Protein AF-A0A143Q9K0-F1 (afdb_monomer)

Nearest PDB structures (foldseek):
  3ths-assembly1_B  TM=5.136E-01  e=3.225E+00  Rattus norvegicus
  8i9p-assembly1_LT  TM=3.387E-01  e=4.402E+00  Thermochaetoides thermophila DSM 1495
  1xmz-assembly1_D-2  TM=5.347E-01  e=7.707E+00  Anemonia sulcata
  8fkr-assembly1_LE  TM=3.378E-01  e=6.394E+00  Homo sapiens

Radius of gyration: 14.07 Å; Cα contacts (8 Å, |Δi|>4): 75; chains: 1; bounding box: 30×26×38 Å

Foldseek 3Di:
DPDPFDWDKDQPPDPVQSRKIKIWTWDDDPVDIDIDIDIDHDPPDDDPVVVVVVVVVCCCVPVPVVVVVVVD

Structure (mmCIF, N/CA/C/O backbone):
data_AF-A0A143Q9K0-F1
#
_entry.id   AF-A0A143Q9K0-F1
#
loop_
_atom_site.group_PDB
_atom_site.id
_atom_site.type_symbol
_atom_site.label_atom_id
_atom_site.label_alt_id
_atom_site.label_comp_id
_atom_site.label_asym_id
_atom_site.label_entity_id
_atom_site.label_seq_id
_atom_site.pdbx_PDB_ins_code
_atom_site.Cartn_x
_atom_site.Cartn_y
_atom_site.Cartn_z
_atom_site.occupancy
_atom_site.B_iso_or_equiv
_atom_site.auth_seq_id
_atom_site.auth_comp_id
_atom_site.auth_asym_id
_atom_site.auth_atom_id
_atom_site.pdbx_PDB_model_num
ATOM 1 N N . MET A 1 1 ? -12.511 -10.137 23.436 1.00 41.84 1 MET A N 1
ATOM 2 C CA . MET A 1 1 ? -12.793 -10.633 22.072 1.00 41.84 1 MET A CA 1
ATOM 3 C C . MET A 1 1 ? -11.576 -10.315 21.227 1.00 41.84 1 MET A C 1
ATOM 5 O O . MET A 1 1 ? -11.179 -9.162 21.226 1.00 41.84 1 MET A O 1
ATOM 9 N N . SER A 1 2 ? -10.930 -11.305 20.611 1.00 49.84 2 SER A N 1
ATOM 10 C CA . SER A 1 2 ? -9.869 -11.026 19.634 1.00 49.84 2 SER A CA 1
ATOM 11 C C . SER A 1 2 ? -10.556 -10.565 18.350 1.00 49.84 2 SER A C 1
ATOM 13 O O . SER A 1 2 ? -11.250 -11.358 17.720 1.00 49.84 2 SER A O 1
ATOM 15 N N . GLU A 1 3 ? -10.454 -9.281 18.015 1.00 56.06 3 GLU A N 1
ATOM 16 C CA . GLU A 1 3 ? -10.856 -8.793 16.696 1.00 56.06 3 GLU A CA 1
ATOM 17 C C . GLU A 1 3 ? -9.924 -9.418 15.656 1.00 56.06 3 GLU A C 1
ATOM 19 O O . GLU A 1 3 ? -8.703 -9.278 15.723 1.00 56.06 3 GLU A O 1
ATOM 24 N N . HIS A 1 4 ? -10.494 -10.176 14.722 1.00 57.25 4 HIS A N 1
ATOM 25 C CA . HIS A 1 4 ? -9.728 -10.792 13.651 1.00 57.25 4 HIS A CA 1
ATOM 26 C C . HIS A 1 4 ? -9.229 -9.696 12.707 1.00 57.25 4 HIS A C 1
ATOM 28 O O . HIS A 1 4 ? -10.028 -9.056 12.021 1.00 57.25 4 HIS A O 1
ATOM 34 N N . ALA A 1 5 ? -7.909 -9.495 12.669 1.00 62.47 5 ALA A N 1
ATOM 35 C CA . ALA A 1 5 ? -7.273 -8.643 11.674 1.00 62.47 5 ALA A CA 1
ATOM 36 C C . ALA A 1 5 ? -7.748 -9.071 10.279 1.00 62.47 5 ALA A C 1
ATOM 38 O O . ALA A 1 5 ? -7.528 -10.206 9.846 1.00 62.47 5 ALA A O 1
ATOM 39 N N . SER A 1 6 ? -8.459 -8.175 9.600 1.00 81.00 6 SER A N 1
ATOM 40 C CA . SER A 1 6 ? -8.989 -8.440 8.268 1.00 81.00 6 SER A CA 1
ATOM 41 C C . SER A 1 6 ? -7.889 -8.144 7.257 1.00 81.00 6 SER A C 1
ATOM 43 O O . SER A 1 6 ? -7.421 -7.011 7.158 1.00 81.00 6 SER A O 1
ATOM 45 N N . VAL A 1 7 ? -7.440 -9.176 6.539 1.00 84.31 7 VAL A N 1
ATOM 46 C CA . VAL A 1 7 ? -6.406 -9.046 5.506 1.00 84.31 7 VAL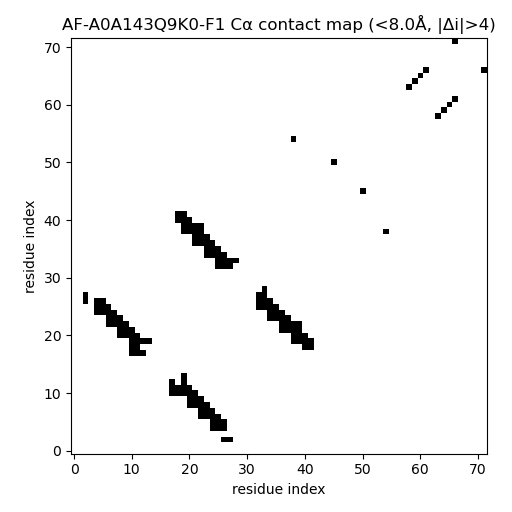 A CA 1
ATOM 47 C C . VAL A 1 7 ? -7.069 -8.940 4.140 1.00 84.31 7 VAL A C 1
ATOM 49 O O . VAL A 1 7 ? -7.835 -9.820 3.750 1.00 84.31 7 VAL A O 1
ATOM 52 N N . VAL A 1 8 ? -6.729 -7.892 3.388 1.00 86.69 8 VAL A N 1
ATOM 53 C CA . VAL A 1 8 ? -7.147 -7.726 1.988 1.00 86.69 8 VAL A CA 1
ATOM 54 C C . VAL A 1 8 ? -5.910 -7.762 1.102 1.00 86.69 8 VAL A C 1
ATOM 56 O O . VAL A 1 8 ? -4.941 -7.048 1.351 1.00 86.69 8 VAL A O 1
ATOM 59 N N . VAL A 1 9 ? -5.933 -8.585 0.054 1.00 85.81 9 VAL A N 1
ATOM 60 C CA . VAL A 1 9 ? -4.867 -8.626 -0.953 1.00 85.81 9 VAL A CA 1
ATOM 61 C C . VAL A 1 9 ? -5.413 -8.094 -2.269 1.00 85.81 9 VAL A C 1
ATOM 63 O O . VAL A 1 9 ? -6.370 -8.641 -2.810 1.00 85.81 9 VAL A O 1
ATOM 66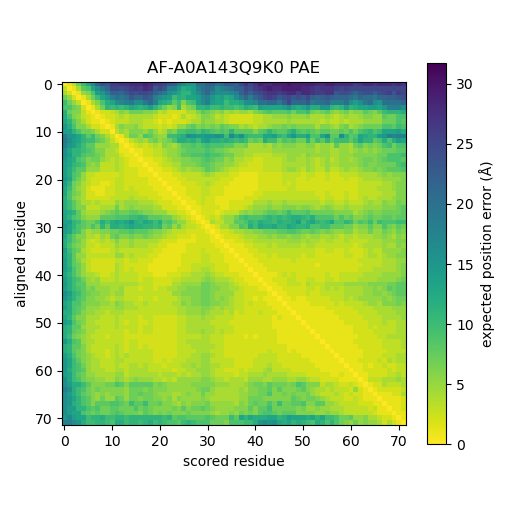 N N . TRP A 1 10 ? -4.788 -7.042 -2.792 1.00 86.69 10 TRP A N 1
ATOM 67 C CA . TRP A 1 10 ? -5.158 -6.426 -4.062 1.00 86.69 10 TRP A CA 1
ATOM 68 C C . TRP A 1 10 ? -4.064 -6.659 -5.104 1.00 86.69 10 TRP A C 1
ATOM 70 O O . TRP A 1 10 ? -2.924 -6.237 -4.918 1.00 86.69 10 TRP A O 1
ATOM 80 N N . SER A 1 11 ? -4.404 -7.356 -6.187 1.00 72.88 11 SER A N 1
ATOM 81 C CA . SER A 1 11 ? -3.446 -7.921 -7.148 1.00 72.88 11 SER A CA 1
ATOM 82 C C . SER A 1 11 ? -3.452 -7.282 -8.544 1.00 72.88 11 SER A C 1
ATOM 84 O O . SER A 1 11 ? -2.818 -7.819 -9.440 1.00 72.88 11 SER A O 1
ATOM 86 N N . LEU A 1 12 ? -4.159 -6.169 -8.786 1.00 65.62 12 LEU A N 1
ATOM 87 C CA . LEU A 1 12 ? -4.360 -5.649 -10.157 1.00 65.62 12 LEU A CA 1
ATOM 88 C C . LEU A 1 12 ? -4.292 -4.116 -10.283 1.00 65.62 12 LEU A C 1
ATOM 90 O O . LEU A 1 12 ? -5.039 -3.512 -11.046 1.00 65.62 12 LEU A O 1
ATOM 94 N N . ILE A 1 13 ? -3.395 -3.458 -9.546 1.00 74.69 13 ILE A N 1
ATOM 95 C CA . ILE A 1 13 ? -3.275 -1.983 -9.585 1.00 74.69 13 ILE A CA 1
ATOM 96 C C . ILE A 1 13 ? -2.294 -1.508 -10.672 1.00 74.69 13 ILE A C 1
ATOM 98 O O . ILE A 1 13 ? -2.370 -0.366 -11.127 1.00 74.69 13 ILE A O 1
ATOM 102 N N . TRP A 1 14 ? -1.373 -2.371 -11.116 1.00 82.62 14 TRP A N 1
ATOM 103 C CA . TRP A 1 14 ? -0.325 -2.011 -12.075 1.00 82.62 14 TRP A CA 1
ATOM 104 C C . TRP A 1 14 ? -0.368 -2.891 -13.321 1.00 82.62 14 TRP A C 1
ATOM 106 O O . TRP A 1 14 ? 0.115 -4.019 -13.282 1.00 82.62 14 TRP A O 1
ATOM 116 N N . PRO A 1 15 ? -0.833 -2.363 -14.466 1.00 82.94 15 PRO A N 1
ATOM 117 C CA . PRO A 1 15 ? -0.805 -3.101 -15.728 1.00 82.94 15 PRO A CA 1
ATOM 118 C C . PRO A 1 15 ? 0.600 -3.578 -16.127 1.00 82.94 15 PRO A C 1
ATOM 120 O O . PRO A 1 15 ? 0.751 -4.659 -16.681 1.00 82.94 15 PRO A O 1
ATOM 123 N N . ALA A 1 16 ? 1.637 -2.795 -15.807 1.00 83.88 16 ALA A N 1
ATOM 124 C CA . ALA A 1 16 ? 3.030 -3.131 -16.112 1.00 83.88 16 ALA A CA 1
ATOM 125 C C . ALA A 1 16 ? 3.662 -4.150 -15.141 1.00 83.88 16 ALA A C 1
ATOM 127 O O . ALA A 1 16 ? 4.734 -4.675 -15.430 1.00 83.88 16 ALA A O 1
ATOM 128 N N . ARG A 1 17 ? 3.029 -4.413 -13.990 1.00 85.75 17 ARG A N 1
ATOM 129 C CA . ARG A 1 17 ? 3.459 -5.392 -12.976 1.00 85.75 17 ARG A CA 1
ATOM 130 C C . ARG A 1 17 ? 2.228 -6.107 -12.411 1.00 85.75 17 ARG A C 1
ATOM 132 O O . ARG A 1 17 ? 1.823 -5.822 -11.285 1.00 85.75 17 ARG A O 1
ATOM 139 N N . PRO A 1 18 ? 1.595 -6.990 -13.203 1.00 85.81 18 PRO A N 1
ATOM 140 C CA . PRO A 1 18 ? 0.364 -7.679 -12.805 1.00 85.81 18 PRO A CA 1
ATOM 141 C C . PRO A 1 18 ? 0.582 -8.680 -11.659 1.00 85.81 18 PRO A C 1
ATOM 143 O O . PRO A 1 18 ? -0.371 -9.142 -11.043 1.00 85.81 18 PRO A O 1
ATOM 146 N N . ASP A 1 19 ? 1.835 -9.022 -11.376 1.00 87.06 19 ASP A N 1
ATOM 147 C CA . ASP A 1 19 ? 2.260 -9.844 -10.248 1.00 87.06 19 ASP A CA 1
ATOM 148 C C . ASP A 1 19 ? 2.338 -9.056 -8.929 1.00 87.06 19 ASP A C 1
ATOM 150 O O . ASP A 1 19 ? 2.308 -9.657 -7.855 1.00 87.06 19 ASP A O 1
ATOM 154 N N . ALA A 1 20 ? 2.405 -7.721 -8.990 1.00 91.06 20 ALA A N 1
ATOM 155 C CA . ALA A 1 20 ? 2.509 -6.881 -7.807 1.00 91.06 20 ALA A CA 1
ATOM 156 C C . ALA A 1 20 ? 1.239 -6.967 -6.956 1.00 91.06 20 ALA A C 1
ATOM 158 O O . ALA A 1 20 ? 0.118 -6.763 -7.432 1.00 91.06 20 ALA A O 1
ATOM 159 N N . ARG A 1 21 ? 1.423 -7.212 -5.658 1.00 92.69 21 ARG A N 1
ATOM 160 C CA . ARG A 1 21 ? 0.322 -7.318 -4.695 1.00 92.69 21 ARG A CA 1
ATOM 161 C C . ARG A 1 21 ? 0.460 -6.261 -3.620 1.00 92.69 21 ARG A C 1
ATOM 163 O O . ARG A 1 21 ? 1.553 -6.004 -3.123 1.00 92.69 21 ARG A O 1
ATOM 170 N N . VAL A 1 22 ? -0.664 -5.694 -3.205 1.00 91.81 22 VAL A N 1
ATOM 171 C CA . VAL A 1 22 ? -0.740 -4.892 -1.983 1.00 91.81 22 VAL A CA 1
ATOM 172 C C . VAL A 1 22 ? -1.485 -5.688 -0.938 1.00 91.81 22 VAL A C 1
ATOM 174 O O . VAL A 1 22 ? -2.640 -6.057 -1.144 1.00 91.81 22 VAL A O 1
ATOM 177 N N . ARG A 1 23 ? -0.815 -5.964 0.176 1.00 92.44 23 ARG A N 1
ATOM 178 C CA . ARG A 1 23 ? -1.420 -6.573 1.356 1.00 92.44 23 ARG A CA 1
ATOM 179 C C . ARG A 1 23 ? -1.802 -5.465 2.324 1.00 92.44 23 ARG A C 1
ATOM 181 O O . A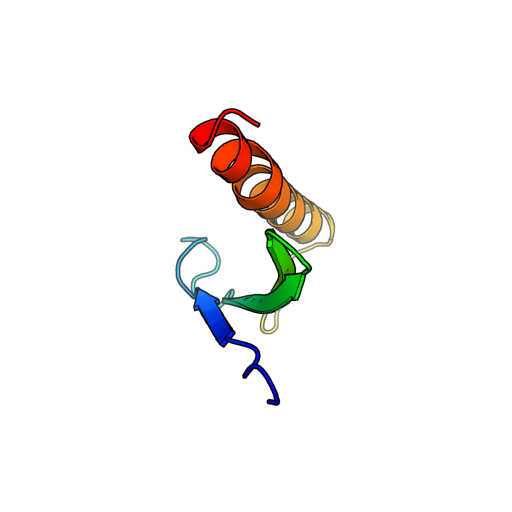RG A 1 23 ? -0.926 -4.726 2.766 1.00 92.44 23 ARG A O 1
ATOM 188 N N . PHE A 1 24 ? -3.086 -5.368 2.633 1.00 90.38 24 PHE A N 1
ATOM 189 C CA . PHE A 1 24 ? -3.622 -4.495 3.666 1.00 90.38 24 PHE A CA 1
ATOM 190 C C . PHE A 1 24 ? -3.858 -5.291 4.938 1.00 90.38 24 PHE A C 1
ATOM 192 O O . PHE A 1 24 ? -4.430 -6.381 4.893 1.00 90.38 24 PHE A O 1
ATOM 199 N N . GLU A 1 25 ? -3.436 -4.722 6.054 1.00 91.06 25 GLU A N 1
ATOM 200 C CA . GLU A 1 25 ? -3.671 -5.243 7.391 1.00 91.06 25 GLU A CA 1
ATOM 201 C C . GLU A 1 25 ? -4.460 -4.191 8.159 1.00 91.06 25 GLU A C 1
ATOM 203 O O . GLU A 1 25 ? -4.060 -3.025 8.214 1.00 91.06 25 GLU A O 1
ATOM 208 N N . LEU A 1 26 ? -5.617 -4.606 8.671 1.00 88.94 26 LEU A N 1
ATOM 209 C CA . LEU A 1 26 ? -6.557 -3.745 9.371 1.00 88.94 26 LEU A CA 1
ATOM 210 C C . LEU A 1 26 ? -6.630 -4.166 10.832 1.00 88.94 26 LEU A C 1
ATOM 212 O O . LEU A 1 26 ? -6.884 -5.337 11.129 1.00 88.94 26 LEU A O 1
ATOM 216 N N . ALA A 1 27 ? -6.454 -3.200 11.722 1.00 87.38 27 ALA A N 1
ATOM 217 C CA . ALA A 1 27 ? -6.655 -3.362 13.150 1.00 87.38 27 ALA A CA 1
ATOM 218 C C . ALA A 1 27 ? -7.652 -2.317 13.654 1.00 87.38 27 ALA A C 1
ATOM 220 O O . ALA A 1 27 ? -7.707 -1.192 13.160 1.00 87.38 27 ALA A O 1
ATOM 221 N N . SER A 1 28 ? -8.460 -2.696 14.638 1.00 85.12 28 SER A N 1
ATOM 222 C CA . SER A 1 28 ? -9.374 -1.766 15.297 1.00 85.12 28 SER A CA 1
ATOM 223 C C . SER A 1 28 ? -8.589 -0.731 16.097 1.00 85.12 28 SER A C 1
ATOM 225 O O . SER A 1 28 ? -7.645 -1.085 16.807 1.00 85.12 28 SER A O 1
ATOM 227 N N . ALA A 1 29 ? -8.967 0.541 15.982 1.00 84.69 29 ALA A N 1
ATOM 228 C CA . ALA A 1 29 ? -8.275 1.648 16.632 1.00 84.69 29 ALA A CA 1
ATOM 229 C C . ALA A 1 29 ? -9.284 2.667 17.179 1.00 84.69 29 ALA A C 1
ATOM 231 O O . ALA A 1 29 ? -9.573 3.691 16.559 1.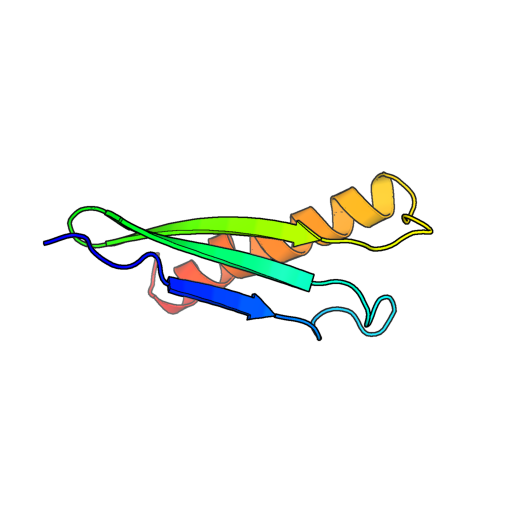00 84.69 29 ALA A O 1
ATOM 232 N N . GLY A 1 30 ? -9.847 2.381 18.357 1.00 84.19 30 GLY A N 1
ATOM 233 C CA . GLY A 1 30 ? -10.826 3.254 19.010 1.00 84.19 30 GLY A CA 1
ATOM 234 C C . GLY A 1 30 ? -12.077 3.453 18.150 1.00 84.19 30 GLY A C 1
ATOM 235 O O . GLY A 1 30 ? -12.836 2.515 17.936 1.00 84.19 30 GLY A O 1
ATOM 236 N N . SER A 1 31 ? -12.297 4.676 17.663 1.00 82.56 31 SER A N 1
ATOM 237 C CA . SER A 1 31 ? -13.393 5.004 16.739 1.00 82.56 31 SER A CA 1
ATOM 238 C C . SER A 1 31 ? -13.049 4.791 15.257 1.00 82.56 31 SER A C 1
ATOM 240 O O . SER A 1 31 ? -13.856 5.136 14.394 1.00 82.56 31 SER A O 1
ATOM 242 N N . GLY A 1 32 ? -11.863 4.263 14.944 1.00 80.94 32 GLY A N 1
ATOM 243 C CA . GLY A 1 32 ? -11.362 4.095 13.584 1.00 80.94 32 GLY A CA 1
ATOM 244 C C . GLY A 1 32 ? -10.683 2.749 13.337 1.00 80.94 32 GLY A C 1
ATOM 245 O O . GLY A 1 32 ? -10.894 1.761 14.041 1.00 80.94 32 GLY A O 1
ATOM 246 N N . THR A 1 33 ? -9.866 2.711 12.289 1.00 85.88 33 THR A N 1
ATOM 247 C CA . THR A 1 33 ? -9.121 1.525 11.863 1.00 85.88 33 THR A CA 1
ATOM 248 C C . THR A 1 33 ? -7.694 1.933 11.544 1.00 85.88 33 THR A C 1
ATOM 250 O O . THR A 1 33 ? -7.473 2.810 10.706 1.00 85.88 33 THR A O 1
ATOM 253 N N . ASP A 1 34 ? -6.736 1.269 12.179 1.00 86.44 34 ASP A N 1
ATOM 254 C CA . ASP A 1 34 ? -5.341 1.342 11.780 1.00 86.44 34 ASP A CA 1
ATOM 255 C C . ASP A 1 34 ? -5.158 0.489 10.527 1.00 86.44 34 ASP A C 1
ATOM 257 O O . ASP A 1 34 ? -5.451 -0.709 10.514 1.00 86.44 34 ASP A O 1
ATOM 261 N N . LEU A 1 35 ? -4.699 1.132 9.454 1.00 87.12 35 LEU A N 1
ATOM 262 C CA . LEU A 1 35 ? -4.442 0.498 8.170 1.00 87.12 35 LEU A CA 1
ATOM 263 C C . LEU A 1 35 ? -2.946 0.526 7.884 1.00 87.12 35 LEU A C 1
ATOM 265 O O . LEU A 1 35 ? -2.350 1.588 7.690 1.00 87.12 35 LEU A O 1
ATOM 269 N N . GLN A 1 36 ? -2.359 -0.660 7.780 1.00 88.25 36 GLN A N 1
ATOM 270 C CA . GLN A 1 36 ? -1.017 -0.854 7.253 1.00 88.25 36 GLN A CA 1
ATOM 271 C C . GLN A 1 36 ? -1.107 -1.456 5.853 1.00 88.25 36 GLN A C 1
ATOM 273 O O . GLN A 1 36 ? -1.941 -2.320 5.588 1.00 88.25 36 GLN A O 1
ATOM 278 N N . PHE A 1 37 ? -0.235 -1.018 4.943 1.00 90.19 37 PHE A N 1
ATOM 279 C CA . PHE A 1 37 ? -0.104 -1.637 3.628 1.00 90.19 37 PHE A CA 1
ATOM 280 C C . PHE A 1 37 ? 1.336 -2.069 3.361 1.00 90.19 37 PHE A C 1
ATOM 282 O O . PHE A 1 37 ? 2.289 -1.367 3.698 1.00 90.19 37 PHE A O 1
ATOM 289 N N . THR A 1 38 ? 1.481 -3.213 2.699 1.00 92.00 38 THR A N 1
ATOM 290 C CA . THR A 1 38 ? 2.763 -3.758 2.248 1.00 92.00 38 THR A CA 1
ATOM 291 C C . THR A 1 38 ? 2.697 -4.031 0.750 1.00 92.00 38 THR A C 1
ATOM 293 O O . THR A 1 38 ? 1.802 -4.735 0.284 1.00 92.00 38 THR A O 1
ATOM 296 N N . LEU A 1 39 ? 3.648 -3.475 -0.008 1.00 92.44 39 LEU A N 1
ATOM 297 C CA . LEU A 1 39 ? 3.839 -3.779 -1.428 1.00 92.44 39 LEU A CA 1
ATOM 298 C C . LEU A 1 39 ? 4.734 -5.017 -1.559 1.00 92.44 39 LEU A C 1
ATOM 300 O O . LEU A 1 39 ? 5.897 -4.980 -1.162 1.00 92.44 39 LEU A O 1
ATOM 304 N N 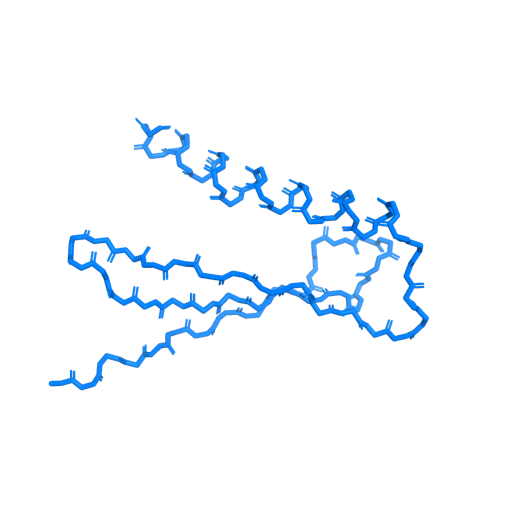. LEU A 1 40 ? 4.180 -6.088 -2.118 1.00 93.25 40 LEU A N 1
ATOM 305 C CA . LEU A 1 40 ? 4.852 -7.353 -2.396 1.00 93.25 40 LEU A CA 1
ATOM 306 C C . LEU A 1 40 ? 5.159 -7.426 -3.896 1.00 93.25 40 LEU A C 1
ATOM 308 O O . LEU A 1 40 ? 4.262 -7.232 -4.721 1.00 93.25 40 LEU A O 1
ATOM 312 N N . LEU A 1 41 ? 6.424 -7.679 -4.231 1.00 91.62 41 LEU A N 1
ATOM 313 C CA . LEU A 1 41 ? 6.930 -7.763 -5.600 1.00 91.62 41 LEU A CA 1
ATOM 314 C C . LEU A 1 41 ? 7.746 -9.040 -5.753 1.00 91.62 41 LEU A C 1
ATOM 316 O O . LEU A 1 41 ? 8.642 -9.288 -4.943 1.00 91.62 41 LEU A O 1
ATOM 320 N N . ASP A 1 42 ? 7.467 -9.799 -6.808 1.00 90.88 42 ASP A N 1
ATOM 321 C CA . ASP A 1 42 ? 8.265 -10.969 -7.153 1.00 90.88 42 ASP A CA 1
ATOM 322 C C . ASP A 1 42 ? 9.470 -10.562 -8.026 1.00 90.88 42 ASP A C 1
ATOM 324 O O . ASP A 1 42 ? 9.406 -9.579 -8.780 1.00 90.88 42 ASP A O 1
ATOM 328 N N . PRO A 1 43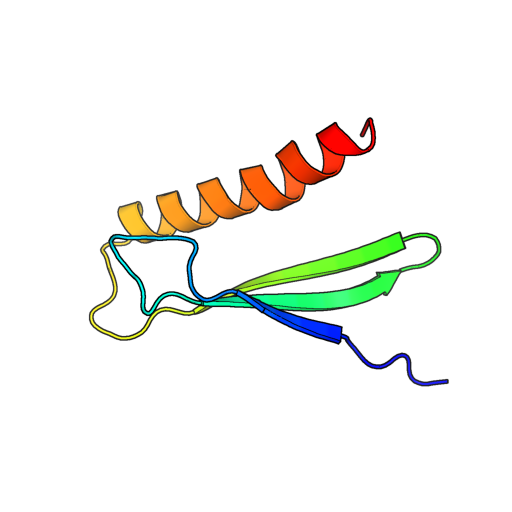 ? 10.605 -11.282 -7.949 1.00 90.50 43 PRO A N 1
ATOM 329 C CA . PRO A 1 43 ? 11.734 -11.042 -8.836 1.00 90.50 43 PRO A CA 1
ATOM 330 C C . PRO A 1 43 ? 11.367 -11.198 -10.328 1.00 90.50 43 PRO A C 1
ATOM 332 O O . PRO A 1 43 ? 10.558 -12.058 -10.674 1.00 90.50 43 PRO A O 1
ATOM 335 N N . PRO A 1 44 ? 12.000 -10.427 -11.231 1.00 91.94 44 PRO A N 1
ATOM 336 C CA . PRO A 1 44 ? 13.005 -9.410 -10.941 1.00 91.94 44 PRO A CA 1
ATOM 337 C C . PRO A 1 44 ? 12.361 -8.152 -10.353 1.00 91.94 44 PRO A C 1
ATOM 339 O O . PRO A 1 44 ? 11.325 -7.683 -10.837 1.00 91.94 44 PRO A O 1
ATOM 342 N N . LEU A 1 45 ? 12.987 -7.607 -9.309 1.00 91.06 45 LEU A N 1
ATOM 343 C CA . LEU A 1 45 ? 12.532 -6.355 -8.721 1.00 91.06 45 LEU A CA 1
ATOM 344 C C . LEU A 1 45 ? 12.788 -5.205 -9.709 1.00 91.06 45 LEU A C 1
ATOM 346 O O . LEU A 1 45 ? 13.832 -5.198 -10.367 1.00 91.06 45 LEU A O 1
ATOM 350 N N . PRO A 1 46 ? 11.857 -4.242 -9.829 1.00 89.69 46 PRO A N 1
ATOM 351 C CA . PRO A 1 46 ? 12.131 -2.979 -10.503 1.00 89.69 46 PRO A CA 1
ATOM 352 C C . PRO A 1 46 ? 13.282 -2.234 -9.819 1.00 89.69 46 PRO A C 1
ATOM 354 O O . PRO A 1 46 ? 13.639 -2.542 -8.681 1.00 89.69 46 PRO A O 1
ATOM 357 N N . ASP A 1 47 ? 13.819 -1.216 -10.488 1.00 93.44 47 ASP A N 1
ATOM 358 C CA . ASP A 1 47 ? 14.758 -0.304 -9.841 1.00 93.44 47 ASP A CA 1
ATOM 359 C C . ASP A 1 47 ? 14.121 0.439 -8.646 1.00 93.44 47 ASP A C 1
ATOM 361 O O . ASP A 1 47 ? 12.894 0.514 -8.477 1.00 93.44 47 ASP A O 1
ATOM 365 N N . ASP A 1 48 ? 14.980 0.996 -7.793 1.00 93.62 48 ASP A N 1
ATOM 366 C CA . ASP A 1 48 ? 14.564 1.659 -6.557 1.00 93.62 48 ASP A CA 1
ATOM 367 C C . ASP A 1 48 ? 13.628 2.851 -6.802 1.00 93.62 48 ASP A C 1
ATOM 369 O O . ASP A 1 48 ? 12.751 3.136 -5.978 1.00 93.62 48 ASP A O 1
ATOM 373 N N . ASP A 1 49 ? 13.764 3.544 -7.933 1.00 94.38 49 ASP A N 1
ATOM 374 C CA . ASP A 1 49 ? 12.950 4.714 -8.256 1.00 94.38 49 ASP A CA 1
ATOM 375 C C . ASP A 1 49 ? 11.550 4.332 -8.740 1.00 94.38 49 ASP A C 1
ATOM 377 O O . ASP A 1 49 ? 10.558 4.977 -8.364 1.00 94.38 49 ASP A O 1
ATOM 381 N N . ALA A 1 50 ? 11.427 3.232 -9.478 1.00 90.75 50 ALA A N 1
ATOM 382 C CA . ALA A 1 50 ? 10.154 2.614 -9.802 1.00 90.75 50 ALA A CA 1
ATOM 383 C C . ALA A 1 50 ? 9.445 2.150 -8.521 1.00 90.75 50 ALA A C 1
ATOM 385 O O . ALA A 1 50 ? 8.280 2.506 -8.306 1.00 90.75 50 ALA A O 1
ATOM 386 N N . ILE A 1 51 ? 10.146 1.462 -7.611 1.00 92.38 51 ILE A N 1
ATOM 387 C CA . ILE A 1 51 ? 9.583 1.031 -6.319 1.00 92.38 51 ILE A CA 1
ATOM 388 C C . ILE A 1 51 ? 9.123 2.242 -5.494 1.00 92.38 51 ILE A C 1
ATOM 390 O O . ILE A 1 51 ? 8.005 2.252 -4.960 1.00 92.38 51 ILE A O 1
ATOM 394 N N . ARG A 1 52 ? 9.940 3.298 -5.414 1.00 93.25 52 ARG A N 1
ATOM 395 C CA . ARG A 1 52 ? 9.597 4.557 -4.732 1.00 93.25 52 ARG A CA 1
ATOM 396 C C . ARG A 1 52 ? 8.336 5.184 -5.320 1.00 93.25 52 ARG A C 1
ATOM 398 O O . ARG A 1 52 ? 7.452 5.609 -4.573 1.00 93.25 52 ARG A O 1
ATOM 405 N N . THR A 1 53 ? 8.223 5.207 -6.645 1.00 92.50 53 THR A N 1
ATOM 406 C CA . THR A 1 53 ? 7.058 5.743 -7.358 1.00 92.50 53 THR A CA 1
ATOM 407 C C . THR A 1 53 ? 5.797 4.931 -7.067 1.00 92.50 53 THR A C 1
ATOM 409 O O . THR A 1 53 ? 4.747 5.516 -6.784 1.00 92.50 53 THR A O 1
ATOM 412 N N . MET A 1 54 ? 5.886 3.597 -7.067 1.00 91.44 54 MET A N 1
ATOM 413 C CA . MET A 1 54 ? 4.770 2.713 -6.710 1.00 91.44 54 MET A CA 1
ATOM 414 C C . MET A 1 54 ? 4.297 2.966 -5.274 1.00 9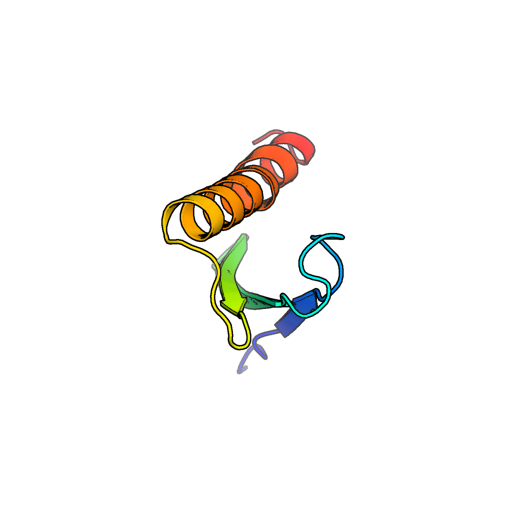1.44 54 MET A C 1
ATOM 416 O O . MET A 1 54 ? 3.105 3.189 -5.051 1.00 91.44 54 MET A O 1
ATOM 420 N N . ARG A 1 55 ? 5.226 3.029 -4.309 1.00 91.50 55 ARG A N 1
ATOM 421 C CA . ARG A 1 55 ? 4.919 3.345 -2.902 1.00 91.50 55 ARG A CA 1
ATOM 422 C C . ARG A 1 55 ? 4.270 4.720 -2.749 1.00 91.50 55 ARG A C 1
ATOM 424 O O . ARG A 1 55 ? 3.288 4.849 -2.023 1.00 91.50 55 ARG A O 1
ATOM 431 N N . LYS A 1 56 ? 4.768 5.737 -3.461 1.00 92.06 56 LYS A N 1
ATOM 432 C CA . LYS A 1 56 ? 4.200 7.093 -3.436 1.00 92.06 56 LYS A CA 1
ATOM 433 C C . LYS A 1 56 ? 2.766 7.120 -3.970 1.00 92.06 56 LYS A C 1
ATOM 435 O O . LYS A 1 56 ? 1.911 7.756 -3.358 1.00 92.06 56 LYS A O 1
ATOM 440 N N . ARG A 1 57 ? 2.484 6.414 -5.074 1.00 90.94 57 ARG A N 1
ATOM 441 C CA . ARG A 1 57 ? 1.123 6.310 -5.632 1.00 90.94 57 ARG A CA 1
ATOM 442 C C . ARG A 1 57 ? 0.159 5.627 -4.663 1.00 90.94 57 ARG A C 1
ATOM 444 O O . ARG A 1 57 ? -0.941 6.137 -4.477 1.00 90.94 57 ARG A O 1
ATOM 451 N N . LEU A 1 58 ? 0.578 4.541 -4.007 1.00 90.75 58 LEU A N 1
ATOM 452 C CA . LEU A 1 58 ? -0.230 3.894 -2.965 1.00 90.75 58 LEU A CA 1
ATOM 453 C C . LEU A 1 58 ? -0.485 4.819 -1.784 1.00 90.75 58 LEU A C 1
ATOM 455 O O . LEU A 1 58 ? -1.627 4.963 -1.365 1.00 90.75 58 LEU A O 1
ATOM 459 N N . GLY A 1 59 ? 0.557 5.485 -1.285 1.00 89.88 59 GLY A N 1
ATOM 460 C CA . GLY A 1 59 ? 0.417 6.444 -0.196 1.00 89.88 59 GLY A CA 1
ATOM 461 C C . GLY A 1 59 ? -0.590 7.542 -0.535 1.00 89.88 59 GLY A C 1
ATOM 462 O O . GLY A 1 59 ? -1.440 7.857 0.287 1.00 89.88 59 GLY A O 1
ATOM 463 N N . TRP A 1 60 ? -0.554 8.078 -1.756 1.00 91.44 60 TRP A N 1
ATOM 464 C CA . TRP A 1 60 ? -1.518 9.085 -2.196 1.00 91.44 60 TRP A CA 1
ATOM 465 C C . TRP A 1 60 ? -2.945 8.538 -2.339 1.00 91.44 60 TRP A C 1
ATOM 467 O O . TRP A 1 60 ? -3.885 9.184 -1.883 1.00 91.44 60 TRP A O 1
ATOM 477 N N . LEU A 1 61 ? -3.120 7.346 -2.916 1.00 88.56 61 LEU A N 1
ATOM 478 C CA . LEU A 1 61 ? -4.435 6.710 -3.053 1.00 88.56 61 LEU A CA 1
ATOM 479 C C . LEU A 1 61 ? -5.068 6.418 -1.681 1.00 88.56 61 LEU A C 1
ATOM 481 O O . LEU A 1 61 ? -6.227 6.744 -1.445 1.00 88.56 61 LEU A O 1
ATOM 485 N N . ILE A 1 62 ? -4.290 5.835 -0.768 1.00 86.19 62 ILE A N 1
ATOM 486 C CA . ILE A 1 62 ? -4.775 5.336 0.523 1.00 86.19 62 ILE A CA 1
ATOM 487 C C . ILE A 1 62 ? -4.858 6.437 1.581 1.00 86.19 62 ILE A C 1
ATOM 489 O O . ILE A 1 62 ? -5.850 6.517 2.291 1.00 86.19 62 ILE A O 1
ATOM 493 N N . ASN A 1 63 ? -3.849 7.303 1.706 1.00 83.62 63 ASN A N 1
ATOM 494 C CA . ASN A 1 63 ? -3.852 8.351 2.735 1.00 83.62 63 ASN A CA 1
ATOM 495 C C . ASN A 1 63 ? -4.441 9.676 2.250 1.00 83.62 63 ASN A C 1
ATOM 497 O O . ASN A 1 63 ? -4.864 10.472 3.082 1.00 83.62 63 ASN A O 1
ATOM 501 N N . GLY A 1 64 ? -4.421 9.936 0.941 1.00 83.88 64 GLY A N 1
ATOM 502 C CA . GLY A 1 64 ? -4.941 11.164 0.345 1.00 83.88 64 GLY A CA 1
ATOM 503 C C . GLY A 1 64 ? -6.365 10.981 -0.164 1.00 83.88 64 GLY A C 1
ATOM 504 O O . GLY A 1 64 ? -7.307 11.475 0.441 1.00 83.88 64 GLY A O 1
ATOM 505 N N . GLN A 1 65 ? -6.526 10.255 -1.273 1.00 85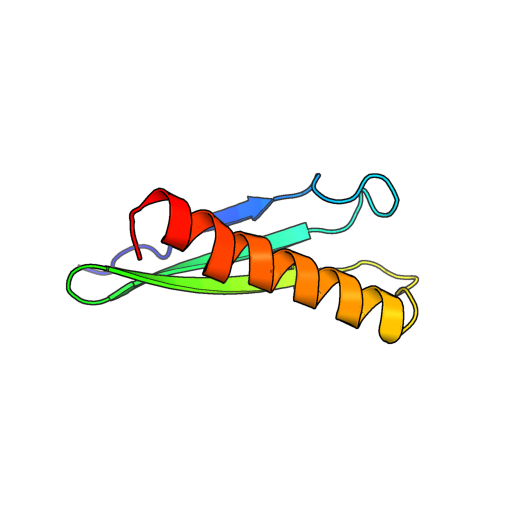.81 65 GLN A N 1
ATOM 506 C CA . GLN A 1 65 ? -7.813 10.137 -1.970 1.00 85.81 65 GLN A CA 1
ATOM 507 C C . GLN A 1 65 ? -8.903 9.487 -1.111 1.00 85.81 65 GLN A C 1
ATOM 509 O O . GLN A 1 65 ? -10.029 9.982 -1.083 1.00 85.81 65 GLN A O 1
ATOM 514 N N . LEU A 1 66 ? -8.574 8.426 -0.365 1.00 82.88 66 LEU A N 1
ATOM 515 C CA . LEU A 1 66 ? -9.539 7.792 0.535 1.00 82.88 66 LEU A CA 1
ATOM 516 C C . LEU A 1 66 ? -10.050 8.783 1.591 1.00 82.88 66 LEU A C 1
ATOM 518 O O . LEU A 1 66 ? -11.254 8.966 1.715 1.00 82.88 66 LEU A O 1
ATOM 522 N N . ARG A 1 67 ? -9.142 9.461 2.304 1.00 81.94 67 ARG A N 1
ATOM 523 C CA . ARG A 1 67 ? -9.481 10.453 3.340 1.00 81.94 67 ARG A CA 1
ATOM 524 C C . ARG A 1 67 ? -10.288 11.618 2.781 1.00 81.94 67 ARG A C 1
ATOM 526 O O . ARG A 1 67 ? -11.341 11.940 3.324 1.00 81.94 67 ARG A O 1
ATOM 533 N N . HIS A 1 68 ? -9.858 12.139 1.635 1.00 81.88 68 HIS A N 1
ATOM 534 C CA . HIS A 1 68 ? -10.550 13.213 0.935 1.00 81.88 68 HIS A CA 1
ATOM 535 C C . HIS A 1 68 ? -12.008 12.853 0.612 1.00 81.88 68 HIS A C 1
ATOM 537 O O . HIS A 1 68 ? -12.900 13.679 0.788 1.00 81.88 68 HIS A O 1
ATOM 543 N N . THR A 1 69 ? -12.276 11.604 0.211 1.00 80.12 69 THR A N 1
ATOM 544 C CA . THR A 1 69 ? -13.640 11.126 -0.095 1.00 80.12 69 THR A CA 1
ATOM 545 C C . THR A 1 69 ? -14.563 11.152 1.134 1.00 80.12 69 THR A C 1
ATOM 547 O O . THR A 1 69 ? -15.774 11.295 0.990 1.00 80.12 69 THR A O 1
ATOM 550 N N . TYR A 1 70 ? -13.999 11.067 2.342 1.00 81.38 70 TYR A N 1
ATOM 551 C CA . TYR A 1 70 ? -14.723 11.161 3.615 1.00 81.38 70 TYR A CA 1
ATOM 552 C C . TYR A 1 70 ? -14.612 12.545 4.281 1.00 81.38 70 TYR A C 1
ATOM 554 O O . TYR A 1 70 ? -14.979 12.689 5.446 1.00 81.38 70 TYR A O 1
ATOM 562 N N . GLY A 1 71 ? -14.126 13.565 3.562 1.00 77.25 71 GLY A N 1
ATOM 563 C CA . GLY A 1 71 ? -14.048 14.947 4.052 1.00 77.25 71 GLY A CA 1
ATOM 564 C C . GLY A 1 71 ? -12.932 15.216 5.068 1.00 77.25 71 GLY A C 1
ATOM 565 O O . GLY A 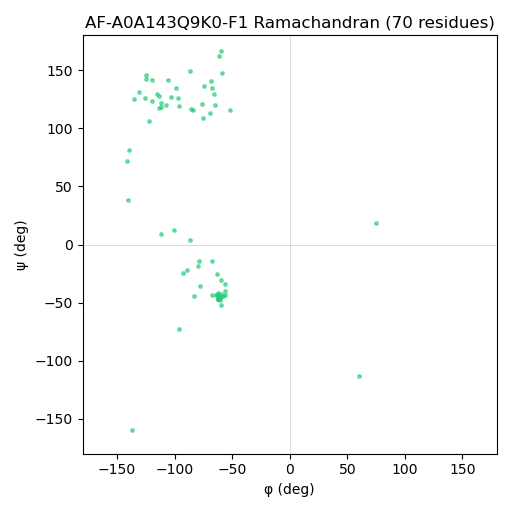1 71 ? -13.015 16.205 5.795 1.00 77.25 71 GLY A O 1
ATOM 566 N N . GLN A 1 72 ? -11.922 14.342 5.130 1.00 74.00 72 GLN A N 1
ATOM 567 C CA . GLN A 1 72 ? -10.693 14.533 5.912 1.00 74.00 72 GLN A CA 1
ATOM 568 C C . GLN A 1 72 ? -9.582 15.185 5.086 1.00 74.00 72 GLN A C 1
ATOM 570 O O . GLN A 1 72 ? -9.541 14.961 3.851 1.00 74.00 72 GLN A O 1
#

Sequence (72 aa):
MSEHASVVVWSLIWPARPDARVRFELASAGSGTDLQFTLLLDPPLPDDDAIRTMRKRLGWLINGQLRHTYGQ

Mean predicted aligned error: 5.79 Å

Secondary structure (DSSP, 8-state):
-----EEEEE--S-TT-TT-EEEEEEEEETTEEEEEEEEE-PSSPPPHHHHHHHHHHHHIIIIIIHHHHTT-

Solvent-accessible surface area (backbone atoms only — not comparable to full-atom values): 4415 Å² total; per-residue (Å²): 130,87,78,76,66,53,72,47,77,47,51,76,87,37,90,94,42,57,77,33,31,39,42,35,44,36,41,86,44,91,97,49,67,46,75,47,77,44,85,45,74,62,84,80,73,73,57,70,65,58,52,50,49,54,53,51,53,49,48,42,49,61,67,40,53,52,36,46,76,73,76,91

pLDDT: mean 84.63, std 10.26, range [41.84, 94.38]